Protein AF-A0A955PWG5-F1 (afdb_monomer_lite)

Structure (mmCIF, N/CA/C/O backbone):
data_AF-A0A955PWG5-F1
#
_entry.id   AF-A0A955PWG5-F1
#
loop_
_atom_site.group_PDB
_atom_site.id
_atom_site.type_symbol
_atom_site.label_atom_id
_atom_site.label_alt_id
_atom_site.label_comp_id
_atom_site.label_asym_id
_atom_site.label_entity_id
_atom_site.label_seq_id
_atom_site.pdbx_PDB_ins_code
_atom_site.Cartn_x
_atom_site.Cartn_y
_atom_site.Cartn_z
_atom_site.occupancy
_atom_site.B_iso_or_equiv
_atom_site.auth_seq_id
_atom_site.auth_comp_id
_atom_site.auth_asym_id
_atom_site.auth_atom_id
_atom_site.pdbx_PDB_model_num
ATOM 1 N N . MET A 1 1 ? 27.413 -11.629 -22.277 1.00 62.75 1 MET A N 1
ATOM 2 C CA . MET A 1 1 ? 26.465 -11.109 -21.265 1.00 62.75 1 MET A CA 1
ATOM 3 C C . MET A 1 1 ? 25.193 -10.767 -22.005 1.00 62.75 1 MET A C 1
ATOM 5 O O . MET A 1 1 ? 25.310 -10.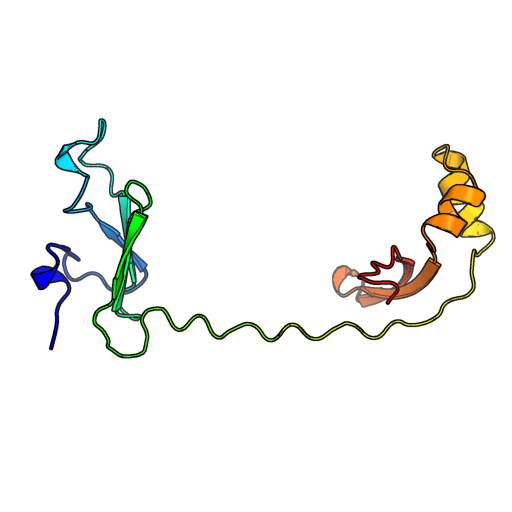023 -22.967 1.00 62.75 1 MET A O 1
ATOM 9 N N . ALA A 1 2 ? 24.042 -11.297 -21.589 1.00 74.31 2 ALA A N 1
ATOM 10 C CA . ALA A 1 2 ? 22.786 -11.013 -22.277 1.00 74.31 2 ALA A CA 1
ATOM 11 C C . ALA A 1 2 ? 22.476 -9.506 -22.267 1.00 74.31 2 ALA A C 1
ATOM 13 O O . ALA A 1 2 ? 22.661 -8.846 -21.235 1.00 74.31 2 ALA A O 1
ATOM 14 N N . THR A 1 3 ? 22.028 -8.965 -23.399 1.00 87.44 3 THR A N 1
ATOM 15 C CA . THR A 1 3 ? 21.659 -7.548 -23.572 1.00 87.44 3 THR A CA 1
ATOM 16 C C . THR A 1 3 ? 20.163 -7.399 -23.850 1.00 87.44 3 THR A C 1
ATOM 18 O O . THR A 1 3 ? 19.480 -8.365 -24.170 1.00 87.44 3 THR A O 1
ATOM 21 N N . PHE A 1 4 ? 19.618 -6.187 -23.708 1.00 90.69 4 PHE A N 1
ATOM 22 C CA . PHE A 1 4 ? 18.209 -5.921 -24.027 1.00 90.69 4 PHE A CA 1
ATOM 23 C C . PHE A 1 4 ? 17.891 -6.123 -25.518 1.00 90.69 4 PHE A C 1
ATOM 25 O O . PHE A 1 4 ? 16.799 -6.586 -25.854 1.00 90.69 4 PHE A O 1
ATOM 32 N N . ASP A 1 5 ? 18.861 -5.853 -26.394 1.00 91.75 5 ASP A N 1
ATOM 33 C CA . ASP A 1 5 ? 18.756 -6.056 -27.840 1.00 91.75 5 ASP A CA 1
ATOM 34 C C . ASP A 1 5 ? 18.502 -7.521 -28.221 1.00 91.75 5 ASP A C 1
ATOM 36 O O . ASP A 1 5 ? 17.709 -7.781 -29.123 1.00 91.75 5 ASP A O 1
ATOM 40 N N . GLU A 1 6 ? 19.063 -8.489 -27.484 1.00 90.88 6 GLU A N 1
ATOM 41 C CA . GLU A 1 6 ? 18.793 -9.926 -27.692 1.00 90.88 6 GLU A CA 1
ATOM 42 C C . GLU A 1 6 ? 17.308 -10.284 -27.502 1.00 90.88 6 GLU A C 1
ATOM 44 O O . GLU A 1 6 ? 16.816 -11.260 -28.067 1.00 90.88 6 GLU A O 1
ATOM 49 N N . TYR A 1 7 ? 16.572 -9.475 -26.735 1.00 92.06 7 TYR A N 1
ATOM 50 C CA . TYR A 1 7 ? 15.135 -9.631 -26.505 1.00 92.06 7 TYR A CA 1
ATOM 51 C C . TYR A 1 7 ? 14.287 -8.712 -27.400 1.00 92.06 7 TYR A C 1
ATOM 53 O O . TYR A 1 7 ? 13.069 -8.641 -27.221 1.00 92.06 7 TYR A O 1
ATOM 61 N N . GLY A 1 8 ? 14.904 -8.003 -28.353 1.00 94.00 8 GLY A N 1
ATOM 62 C CA . GLY A 1 8 ? 14.239 -7.040 -29.233 1.00 94.00 8 GLY A CA 1
ATOM 63 C C . GLY A 1 8 ? 13.787 -5.763 -28.518 1.00 94.00 8 GLY A C 1
ATOM 64 O O . GLY A 1 8 ? 12.825 -5.126 -28.946 1.00 94.00 8 GLY A O 1
ATOM 65 N N . ILE A 1 9 ? 14.424 -5.412 -27.396 1.00 95.25 9 ILE A N 1
ATOM 66 C CA . ILE A 1 9 ? 14.077 -4.239 -26.589 1.00 95.25 9 ILE A CA 1
ATOM 67 C C . ILE A 1 9 ? 15.045 -3.098 -26.914 1.00 95.25 9 ILE A C 1
ATOM 69 O O . ILE A 1 9 ? 16.169 -3.067 -26.418 1.00 95.25 9 ILE A O 1
ATOM 73 N N . ASP A 1 10 ? 14.572 -2.115 -27.681 1.00 93.75 10 ASP A N 1
ATOM 74 C CA . ASP A 1 10 ? 15.325 -0.886 -27.949 1.00 93.75 10 ASP A CA 1
ATOM 75 C C . ASP A 1 10 ? 15.178 0.112 -26.786 1.00 93.75 10 ASP A C 1
ATOM 77 O O . ASP A 1 10 ? 14.096 0.658 -26.523 1.00 93.75 10 ASP A O 1
ATOM 81 N N . THR A 1 11 ? 16.289 0.353 -26.087 1.00 91.31 11 THR A N 1
ATOM 82 C CA . THR A 1 11 ? 16.389 1.311 -24.972 1.00 91.31 11 THR A CA 1
ATOM 83 C C . THR A 1 11 ? 16.818 2.715 -25.412 1.00 91.31 11 THR A C 1
ATOM 85 O O . THR A 1 11 ? 16.755 3.653 -24.612 1.00 91.31 11 THR A O 1
ATOM 88 N N . LYS A 1 12 ? 17.249 2.894 -26.671 1.00 89.56 12 LYS A N 1
ATOM 89 C CA . LYS A 1 12 ? 17.776 4.152 -27.233 1.00 89.56 12 LYS A CA 1
ATOM 90 C C . LYS A 1 12 ? 18.881 4.796 -26.390 1.00 89.56 12 LYS A C 1
ATOM 92 O O . LYS A 1 12 ? 18.959 6.019 -26.295 1.00 89.56 12 LYS A O 1
ATOM 97 N N . GLY A 1 13 ? 19.685 3.978 -25.706 1.00 88.31 13 GLY A N 1
ATOM 98 C CA . GLY A 1 13 ? 20.761 4.436 -24.820 1.00 88.31 13 GLY A CA 1
ATOM 99 C C . GLY A 1 13 ? 20.294 5.152 -23.546 1.00 88.31 13 GLY A C 1
ATOM 100 O O . GLY A 1 13 ? 21.121 5.693 -22.811 1.00 88.31 13 GLY A O 1
ATOM 101 N N . LYS A 1 14 ? 18.986 5.173 -23.260 1.00 91.44 14 LYS A N 1
ATOM 102 C CA . LYS A 1 14 ? 18.441 5.781 -22.042 1.00 91.44 14 LYS A CA 1
ATOM 103 C C . LYS A 1 14 ? 18.732 4.899 -20.826 1.00 91.44 14 LYS A C 1
ATOM 105 O O . LYS A 1 14 ? 18.812 3.680 -20.943 1.00 91.44 14 LYS A O 1
ATOM 110 N N . ARG A 1 15 ? 18.867 5.525 -19.655 1.00 91.19 15 ARG A N 1
ATOM 111 C CA . ARG A 1 15 ? 19.114 4.856 -18.369 1.00 91.19 15 ARG A CA 1
ATOM 112 C C . ARG A 1 15 ? 17.946 5.058 -17.401 1.00 91.19 15 ARG A C 1
ATOM 114 O O . ARG A 1 15 ? 17.188 6.016 -17.540 1.00 91.19 15 ARG A O 1
ATOM 121 N N . GLY A 1 16 ? 17.838 4.169 -16.420 1.00 90.25 16 GLY A N 1
ATOM 122 C CA . GLY A 1 16 ? 16.805 4.162 -15.389 1.00 90.25 16 GLY A CA 1
ATOM 123 C C . GLY A 1 16 ? 15.522 3.461 -15.842 1.00 90.25 16 GLY A C 1
ATOM 124 O O . GLY A 1 16 ? 15.548 2.535 -16.655 1.00 90.25 16 GLY A O 1
ATOM 125 N N . ASN A 1 17 ? 14.389 3.917 -15.303 1.00 93.31 17 ASN A N 1
ATOM 126 C CA . ASN A 1 17 ? 13.063 3.433 -15.678 1.00 93.31 17 ASN A CA 1
ATOM 127 C C . ASN A 1 17 ? 12.588 4.118 -16.958 1.00 93.31 17 ASN A C 1
ATOM 129 O O . ASN A 1 17 ? 12.265 5.307 -16.957 1.00 93.31 17 ASN A O 1
ATOM 133 N N . ILE A 1 18 ? 12.508 3.355 -18.042 1.00 96.25 18 ILE A N 1
ATOM 134 C CA . ILE A 1 18 ? 12.098 3.847 -19.353 1.00 96.25 18 ILE A CA 1
ATOM 135 C C . ILE A 1 18 ? 10.889 3.075 -19.865 1.00 96.25 18 ILE A C 1
ATOM 137 O O . ILE A 1 18 ? 10.632 1.936 -19.475 1.00 96.25 18 ILE A O 1
ATOM 141 N N . ARG A 1 19 ? 10.143 3.698 -20.777 1.00 95.75 19 ARG A N 1
ATOM 142 C CA . ARG A 1 19 ? 9.095 3.026 -21.542 1.00 95.75 19 ARG A CA 1
ATOM 143 C C . ARG A 1 19 ? 9.483 2.959 -23.007 1.00 95.75 19 ARG A C 1
ATOM 145 O O . ARG A 1 19 ? 9.957 3.946 -23.569 1.00 95.75 19 ARG A O 1
ATOM 152 N N . THR A 1 20 ? 9.265 1.801 -23.612 1.00 96.06 20 THR A N 1
ATOM 153 C CA . THR A 1 20 ? 9.530 1.539 -25.026 1.00 96.06 20 THR A CA 1
ATOM 154 C C . THR A 1 20 ? 8.433 0.657 -25.626 1.00 96.06 20 THR A C 1
ATOM 156 O O . THR A 1 20 ? 7.441 0.309 -24.975 1.00 96.06 20 THR A O 1
ATOM 159 N N . ILE A 1 21 ? 8.575 0.343 -26.906 1.00 96.88 21 ILE A N 1
ATOM 160 C CA . ILE A 1 21 ? 7.647 -0.487 -27.661 1.00 96.88 21 ILE A CA 1
ATOM 161 C C . ILE A 1 21 ? 7.871 -1.963 -27.301 1.00 96.88 21 ILE A C 1
ATOM 163 O O . ILE A 1 21 ? 9.004 -2.428 -27.228 1.00 96.88 21 ILE A O 1
ATOM 167 N N . CYS A 1 22 ? 6.791 -2.716 -27.063 1.00 96.62 22 CYS A N 1
ATOM 168 C CA . CYS A 1 22 ? 6.904 -4.148 -26.788 1.00 96.62 22 CYS A CA 1
ATOM 169 C C . CYS A 1 22 ? 7.085 -4.947 -28.092 1.00 96.62 22 CYS A C 1
ATOM 171 O O . CYS A 1 22 ? 6.157 -4.948 -28.906 1.00 96.62 22 CYS A O 1
ATOM 173 N N . PRO A 1 23 ? 8.181 -5.709 -28.265 1.00 95.94 23 PRO A N 1
ATOM 174 C CA . PRO A 1 23 ? 8.403 -6.509 -29.472 1.00 95.94 23 PRO A CA 1
ATOM 175 C C . PRO A 1 23 ? 7.391 -7.656 -29.623 1.00 95.94 23 PRO A C 1
ATOM 177 O O . PRO A 1 23 ? 7.180 -8.151 -30.724 1.00 95.94 23 PRO A O 1
ATOM 180 N N . LYS A 1 24 ? 6.732 -8.069 -28.529 1.00 95.94 24 LYS A N 1
ATOM 181 C CA . LYS A 1 24 ? 5.792 -9.199 -28.518 1.00 95.94 24 LYS A CA 1
ATOM 182 C C . LYS A 1 24 ? 4.364 -8.859 -28.921 1.00 95.94 24 LYS A C 1
ATOM 184 O O . LYS A 1 24 ? 3.667 -9.754 -29.365 1.00 95.94 24 LYS A O 1
ATOM 189 N N . CYS A 1 25 ? 3.905 -7.626 -28.709 1.00 95.69 25 CYS A N 1
ATOM 190 C CA . CYS A 1 25 ? 2.481 -7.311 -28.884 1.00 95.69 25 CYS A CA 1
ATOM 191 C C . CYS A 1 25 ? 2.192 -5.913 -29.430 1.00 95.69 25 CYS A C 1
ATOM 193 O O . CYS A 1 25 ? 1.029 -5.559 -29.581 1.00 95.69 25 CYS A O 1
ATOM 195 N N . SER A 1 26 ? 3.203 -5.063 -29.639 1.00 94.69 26 SER A N 1
ATOM 196 C CA . SER A 1 26 ? 2.952 -3.709 -30.142 1.00 94.69 26 SER A CA 1
ATOM 197 C C . SER A 1 26 ? 2.317 -3.720 -31.529 1.00 94.69 26 SER A C 1
ATOM 199 O O . SER A 1 26 ? 1.397 -2.945 -31.760 1.00 94.69 26 SER A O 1
ATOM 201 N N . HIS A 1 27 ? 2.762 -4.614 -32.414 1.00 93.81 27 HIS A N 1
ATOM 202 C CA . HIS A 1 27 ? 2.284 -4.697 -33.793 1.00 93.81 27 HIS A CA 1
ATOM 203 C C . HIS A 1 27 ? 0.790 -5.040 -33.893 1.00 93.81 27 HIS A C 1
ATOM 205 O O . HIS A 1 27 ? 0.115 -4.513 -34.769 1.00 93.81 27 HIS A O 1
ATOM 211 N N . ASP A 1 28 ? 0.261 -5.822 -32.950 1.00 93.88 28 ASP A N 1
ATOM 212 C CA . ASP A 1 28 ? -1.156 -6.214 -32.919 1.00 93.88 28 ASP A CA 1
ATOM 213 C C . ASP A 1 28 ? -2.053 -5.215 -32.172 1.00 93.88 28 ASP A C 1
ATOM 215 O O . ASP A 1 28 ? -3.278 -5.356 -32.127 1.00 93.88 28 ASP A O 1
ATOM 219 N N . ARG A 1 29 ? -1.470 -4.201 -31.523 1.00 93.31 29 ARG A N 1
ATOM 220 C CA . ARG A 1 29 ? -2.244 -3.218 -30.762 1.00 93.31 29 ARG A CA 1
ATOM 221 C C . ARG A 1 29 ? -2.879 -2.193 -31.689 1.00 93.31 29 ARG A C 1
ATOM 223 O O . ARG A 1 29 ? -2.237 -1.664 -32.587 1.00 93.31 29 ARG A O 1
ATOM 230 N N . LYS A 1 30 ? -4.089 -1.759 -31.319 1.00 92.94 30 LYS A N 1
ATOM 231 C CA . LYS A 1 30 ? -4.776 -0.606 -31.928 1.00 92.94 30 LYS A CA 1
ATOM 232 C C . LYS A 1 30 ? -3.892 0.650 -31.995 1.00 92.94 30 LYS A C 1
ATOM 234 O O . LYS A 1 30 ? -3.903 1.355 -32.995 1.00 92.94 30 LYS A O 1
ATOM 239 N N . ASN A 1 31 ? -3.118 0.905 -30.936 1.00 91.38 31 ASN A N 1
ATOM 240 C CA . ASN A 1 31 ? -2.142 1.994 -30.864 1.00 91.38 31 ASN A CA 1
ATOM 241 C C . ASN A 1 31 ? -0.727 1.396 -30.767 1.00 91.38 31 ASN A C 1
ATOM 243 O O . ASN A 1 31 ? -0.218 1.220 -29.651 1.00 91.38 31 ASN A O 1
ATOM 247 N N . PRO A 1 32 ? -0.091 1.053 -31.904 1.00 90.94 32 PRO A N 1
ATOM 248 C CA . PRO A 1 32 ? 1.173 0.316 -31.907 1.00 90.94 32 PRO A CA 1
ATOM 249 C C . PRO A 1 32 ? 2.351 1.178 -31.439 1.00 90.94 32 PRO A C 1
ATOM 251 O O . PRO A 1 32 ? 3.250 0.694 -30.758 1.00 90.94 32 PRO A O 1
ATOM 254 N N . LYS A 1 33 ? 2.320 2.484 -31.729 1.00 92.88 33 LYS A N 1
ATOM 255 C CA . LYS A 1 33 ? 3.385 3.433 -31.359 1.00 92.88 33 LYS A CA 1
ATOM 256 C C . LYS A 1 33 ? 3.382 3.832 -29.879 1.00 92.88 33 LYS A C 1
ATOM 258 O O . LYS A 1 33 ? 4.343 4.446 -29.427 1.00 92.88 33 LYS A O 1
ATOM 263 N N . ASP A 1 34 ? 2.321 3.513 -29.138 1.00 94.50 34 ASP A N 1
ATOM 264 C CA . ASP A 1 34 ? 2.236 3.818 -27.710 1.00 94.50 34 ASP A CA 1
ATOM 265 C C . ASP A 1 34 ? 3.139 2.857 -26.904 1.00 94.50 34 ASP A C 1
ATOM 267 O O . ASP A 1 34 ? 2.946 1.633 -26.971 1.00 94.50 34 ASP A O 1
ATOM 271 N N . PRO A 1 35 ? 4.148 3.367 -26.169 1.00 95.50 35 PRO A N 1
ATOM 272 C CA . PRO A 1 35 ? 5.121 2.536 -25.474 1.00 95.50 35 PRO A CA 1
ATOM 273 C C . PRO A 1 35 ? 4.487 1.813 -24.277 1.00 95.50 35 PRO A C 1
ATOM 275 O O . PRO A 1 35 ? 4.214 2.391 -23.225 1.00 95.50 35 PRO A O 1
ATOM 278 N N . CYS A 1 36 ? 4.286 0.506 -24.440 1.00 95.56 36 CYS A N 1
ATOM 279 C CA . CYS A 1 36 ? 3.615 -0.366 -23.474 1.00 95.56 36 CYS A CA 1
ATOM 280 C C . CYS A 1 36 ? 4.562 -1.264 -22.664 1.00 95.56 36 CYS A C 1
ATOM 282 O O . CYS A 1 36 ? 4.109 -1.983 -21.767 1.00 95.56 36 CYS A O 1
ATOM 284 N N . LEU A 1 37 ? 5.860 -1.251 -22.979 1.00 97.31 37 LEU A N 1
ATOM 285 C CA . LEU A 1 37 ? 6.894 -2.002 -22.275 1.00 97.31 37 LEU A CA 1
ATOM 286 C C . LEU A 1 37 ? 7.641 -1.080 -21.313 1.00 97.31 37 LEU A C 1
ATOM 288 O O . LEU A 1 37 ? 8.295 -0.138 -21.754 1.00 97.31 37 LEU A O 1
ATOM 292 N N . SER A 1 38 ? 7.573 -1.369 -20.016 1.00 96.38 38 SER A N 1
ATOM 293 C CA . SER A 1 38 ? 8.421 -0.734 -19.005 1.00 96.38 38 SER A CA 1
ATOM 294 C C . SER A 1 38 ? 9.723 -1.522 -18.883 1.00 96.38 38 SER A C 1
ATOM 296 O O . SER A 1 38 ? 9.687 -2.746 -18.761 1.00 96.38 38 SER A O 1
ATOM 298 N N . VAL A 1 39 ? 10.859 -0.831 -18.911 1.00 94.81 39 VAL A N 1
ATOM 299 C CA . VAL A 1 39 ? 12.203 -1.409 -18.803 1.00 94.81 39 VAL A CA 1
ATOM 300 C C . VAL A 1 39 ? 12.969 -0.648 -17.728 1.00 94.81 39 VAL A C 1
ATOM 302 O O . VAL A 1 39 ? 13.048 0.576 -17.777 1.00 94.81 39 VAL A O 1
ATOM 305 N N . ASP A 1 40 ? 13.534 -1.371 -16.768 1.00 92.88 40 ASP A N 1
ATOM 306 C CA . ASP A 1 40 ? 14.459 -0.835 -15.771 1.00 92.88 40 ASP A CA 1
ATOM 307 C C . ASP A 1 40 ? 15.872 -1.266 -16.183 1.00 92.88 40 ASP A C 1
ATOM 309 O O . ASP A 1 40 ? 16.243 -2.442 -16.078 1.00 92.88 40 ASP A O 1
ATOM 313 N N . THR A 1 41 ? 16.655 -0.330 -16.726 1.00 89.56 41 THR A N 1
ATOM 314 C CA . THR A 1 41 ? 17.999 -0.643 -17.239 1.00 89.56 41 THR A CA 1
ATOM 315 C C . THR A 1 41 ? 18.999 -0.947 -16.128 1.00 89.56 41 THR A C 1
ATOM 317 O O . THR A 1 41 ? 19.987 -1.640 -16.372 1.00 89.56 41 THR A O 1
ATOM 320 N N . GLU A 1 42 ? 18.755 -0.430 -14.921 1.00 87.69 42 GLU A N 1
ATOM 321 C CA . GLU A 1 42 ? 19.612 -0.625 -13.748 1.00 87.69 42 GLU A CA 1
ATOM 322 C C . GLU A 1 42 ? 19.370 -2.010 -13.150 1.00 87.69 42 GLU A C 1
ATOM 324 O O . GLU A 1 42 ? 20.310 -2.783 -12.969 1.00 87.69 42 GLU A O 1
ATOM 329 N N . LYS A 1 43 ? 18.098 -2.378 -12.952 1.00 86.75 43 LYS A N 1
ATOM 330 C CA . LYS A 1 43 ? 17.704 -3.721 -12.484 1.00 86.75 43 LYS A CA 1
ATOM 331 C C . LYS A 1 43 ? 17.746 -4.784 -13.573 1.00 86.75 43 LYS A C 1
ATOM 333 O O . LYS A 1 43 ? 17.555 -5.966 -13.291 1.00 86.75 43 LYS A O 1
ATOM 338 N N . ALA A 1 44 ? 18.014 -4.373 -14.810 1.00 89.62 44 ALA A N 1
ATOM 339 C CA . ALA A 1 44 ? 18.117 -5.245 -15.965 1.00 89.62 44 ALA A CA 1
ATOM 340 C C . ALA A 1 44 ? 16.843 -6.082 -16.202 1.00 89.62 44 ALA A C 1
ATOM 342 O O . ALA A 1 44 ? 16.941 -7.274 -16.492 1.00 89.62 44 ALA A O 1
ATOM 343 N N . CYS A 1 45 ? 15.655 -5.487 -16.040 1.00 90.56 45 CYS A N 1
ATOM 344 C CA . CYS A 1 45 ? 14.369 -6.189 -16.125 1.00 90.56 45 CYS A CA 1
ATOM 345 C C . CYS A 1 45 ? 13.307 -5.408 -16.909 1.00 90.56 45 CYS A C 1
ATOM 347 O O . CYS A 1 45 ? 13.443 -4.209 -17.147 1.00 90.56 45 CYS A O 1
ATOM 349 N N . TRP A 1 46 ? 12.252 -6.102 -17.340 1.00 93.75 46 TRP A N 1
ATOM 350 C CA . TRP A 1 46 ? 11.154 -5.506 -18.100 1.00 93.75 46 TRP A CA 1
ATOM 351 C C . TRP A 1 46 ? 9.797 -6.134 -17.775 1.00 93.75 46 TRP A C 1
ATOM 353 O O . TRP A 1 46 ? 9.703 -7.288 -17.351 1.00 93.75 46 TRP A O 1
ATOM 363 N N . LEU A 1 47 ? 8.737 -5.362 -18.019 1.00 95.00 47 LEU A N 1
ATOM 364 C CA . LEU A 1 47 ? 7.340 -5.778 -17.912 1.00 95.00 47 LEU A CA 1
ATOM 365 C C . LEU A 1 47 ? 6.491 -5.039 -18.950 1.00 95.00 47 LEU A C 1
ATOM 367 O O . LEU A 1 47 ? 6.422 -3.809 -18.962 1.00 95.00 47 LEU A O 1
ATOM 371 N N . CYS A 1 48 ? 5.807 -5.790 -19.808 1.00 95.81 48 CYS A N 1
ATOM 372 C CA . CYS A 1 48 ? 4.797 -5.245 -20.702 1.00 95.81 48 CYS A CA 1
ATOM 373 C C . CYS A 1 48 ? 3.454 -5.138 -19.981 1.00 95.81 48 CYS A C 1
ATOM 375 O O . CYS A 1 48 ? 2.914 -6.138 -19.521 1.00 95.81 48 CYS A O 1
ATOM 377 N N . HIS A 1 49 ? 2.858 -3.949 -19.965 1.00 94.75 49 HIS A N 1
ATOM 378 C CA . HIS A 1 49 ? 1.541 -3.721 -19.358 1.00 94.75 49 HIS A CA 1
ATOM 379 C C . HIS A 1 49 ? 0.366 -4.110 -20.268 1.00 94.75 49 HIS A C 1
ATOM 381 O O . HIS A 1 49 ? -0.785 -3.865 -19.925 1.00 94.75 49 HIS A O 1
ATOM 387 N N . ASN A 1 50 ? 0.651 -4.686 -21.439 1.00 94.50 50 ASN A N 1
ATOM 388 C CA . ASN A 1 50 ? -0.356 -5.117 -22.403 1.00 94.50 50 ASN A CA 1
ATOM 389 C C . ASN A 1 50 ? -0.458 -6.642 -22.469 1.00 94.50 50 ASN A C 1
ATOM 391 O O . ASN A 1 50 ? -1.485 -7.212 -22.129 1.00 94.50 50 ASN A O 1
ATOM 395 N N . CYS A 1 51 ? 0.621 -7.311 -22.886 1.00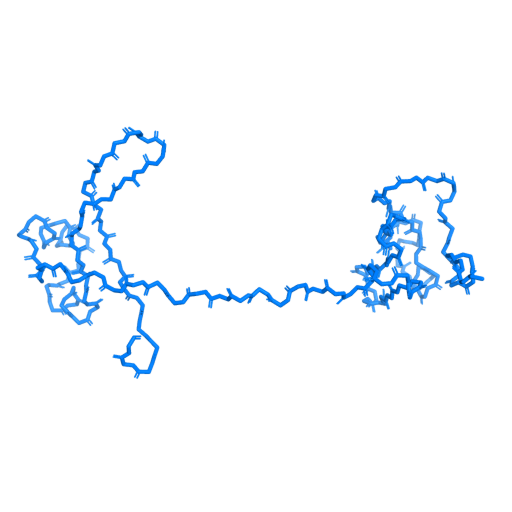 94.56 51 CYS A N 1
ATOM 396 C CA . CYS A 1 51 ? 0.651 -8.771 -22.998 1.00 94.56 51 CYS A CA 1
ATOM 397 C C . CYS A 1 51 ? 1.241 -9.471 -21.767 1.00 94.56 51 CYS A C 1
ATOM 399 O O . CYS A 1 51 ? 1.379 -10.688 -21.780 1.00 94.56 51 CYS A O 1
ATOM 401 N N . HIS A 1 52 ? 1.625 -8.725 -20.725 1.00 94.38 52 HIS A N 1
ATOM 402 C CA . HIS A 1 52 ? 2.259 -9.250 -19.508 1.00 94.38 52 HIS A CA 1
ATOM 403 C C . HIS A 1 52 ? 3.600 -9.965 -19.723 1.00 94.38 52 HIS A C 1
ATOM 405 O O . HIS A 1 52 ? 4.147 -10.534 -18.781 1.00 94.38 52 HIS A O 1
ATOM 411 N N . TRP A 1 53 ? 4.182 -9.897 -20.925 1.00 94.88 53 TRP A N 1
ATOM 412 C CA . TRP A 1 53 ? 5.529 -10.400 -21.163 1.00 94.88 53 TRP A CA 1
ATOM 413 C C . TRP A 1 53 ? 6.536 -9.676 -20.262 1.00 94.88 53 TRP A C 1
ATOM 415 O O . TRP A 1 53 ? 6.625 -8.445 -20.269 1.00 94.88 53 TRP A O 1
ATOM 425 N N . SER A 1 54 ? 7.285 -10.447 -19.482 1.00 92.56 54 SER A N 1
ATOM 426 C CA . SER A 1 54 ? 8.234 -9.948 -18.490 1.00 92.56 54 SER A CA 1
ATOM 427 C C . SER A 1 54 ? 9.479 -10.817 -18.441 1.00 92.56 54 SER A C 1
ATOM 429 O O . SER A 1 54 ? 9.417 -12.004 -18.763 1.00 92.56 54 SER A O 1
ATOM 431 N N . GLY A 1 55 ? 10.586 -10.248 -17.983 1.00 90.12 55 GLY A N 1
ATOM 432 C CA . GLY A 1 55 ? 11.840 -10.974 -17.830 1.00 90.12 55 GLY A CA 1
ATOM 433 C C . GLY A 1 55 ? 12.947 -10.095 -17.265 1.00 90.12 55 GLY A C 1
ATOM 434 O O . GLY A 1 55 ? 12.714 -8.960 -16.841 1.00 90.12 55 GLY A O 1
ATOM 435 N N . GLY A 1 56 ? 14.160 -10.636 -17.244 1.00 89.50 56 GLY A N 1
ATOM 436 C CA . GLY A 1 56 ? 15.361 -9.899 -16.877 1.00 89.50 56 GLY A CA 1
ATOM 437 C C . GLY A 1 56 ? 16.624 -10.583 -17.387 1.00 89.50 56 GLY A C 1
ATOM 438 O O . GLY A 1 56 ? 16.612 -11.772 -17.687 1.00 89.50 56 GLY A O 1
ATOM 439 N N . LEU A 1 57 ? 17.728 -9.840 -17.460 1.00 86.69 57 LEU A N 1
ATOM 440 C CA . LEU A 1 57 ? 19.009 -10.298 -18.022 1.00 86.69 57 LEU A CA 1
ATOM 441 C C . LEU A 1 57 ? 19.824 -11.196 -17.066 1.00 86.69 57 LEU A C 1
ATOM 443 O O . LEU A 1 57 ? 21.037 -11.314 -17.214 1.00 86.69 57 LEU A O 1
ATOM 447 N N . GLY A 1 58 ? 19.199 -11.780 -16.038 1.00 69.50 58 GLY A N 1
ATOM 448 C CA . GLY A 1 58 ? 19.855 -12.725 -15.124 1.00 69.50 58 GLY A CA 1
ATOM 449 C C . GLY A 1 58 ? 20.978 -12.147 -14.248 1.00 69.50 58 GLY A C 1
ATOM 450 O O . GLY A 1 58 ? 21.665 -12.905 -13.573 1.00 69.50 58 GLY A O 1
ATOM 451 N N . ARG A 1 59 ? 21.169 -10.819 -14.199 1.00 65.00 59 ARG A N 1
ATOM 452 C CA . ARG A 1 59 ? 22.202 -10.149 -13.375 1.00 65.00 59 ARG A CA 1
ATOM 453 C C . ARG A 1 59 ? 21.858 -10.070 -11.876 1.00 65.00 59 ARG A C 1
ATOM 455 O O . ARG A 1 59 ? 22.152 -9.066 -11.239 1.00 65.00 59 ARG A O 1
ATOM 462 N N . GLY A 1 60 ? 21.155 -11.060 -11.322 1.00 53.03 60 GLY A N 1
ATOM 463 C CA . GLY A 1 60 ? 20.764 -11.120 -9.900 1.00 53.03 60 GLY A CA 1
ATOM 464 C C . GLY A 1 60 ? 19.773 -10.047 -9.409 1.00 53.03 60 GLY A C 1
ATOM 465 O O . GLY A 1 60 ? 19.215 -10.184 -8.329 1.00 53.03 60 GLY A O 1
ATOM 466 N N . LEU A 1 61 ? 19.504 -9.004 -10.201 1.00 53.78 61 LEU A N 1
ATOM 467 C CA . LEU A 1 61 ? 18.590 -7.898 -9.873 1.00 53.78 61 LEU A CA 1
ATOM 468 C C . LEU A 1 61 ? 17.172 -8.084 -10.448 1.00 53.78 61 LEU A C 1
ATOM 470 O O . LEU A 1 61 ? 16.243 -7.354 -10.100 1.00 53.78 61 LEU A O 1
ATOM 474 N N . GLY A 1 62 ? 16.995 -9.069 -11.334 1.00 53.81 62 GLY A N 1
ATOM 475 C CA . GLY A 1 62 ? 15.716 -9.407 -11.944 1.00 53.81 62 GLY A CA 1
ATOM 476 C C . GLY A 1 62 ? 14.922 -10.376 -11.072 1.00 53.81 62 GLY A C 1
ATOM 477 O O . GLY A 1 62 ? 15.340 -11.507 -10.865 1.00 53.81 62 GLY A O 1
ATOM 478 N N . LEU A 1 63 ? 13.751 -9.937 -10.607 1.00 55.75 63 LEU A N 1
ATOM 479 C CA . LEU A 1 63 ? 12.702 -10.748 -9.964 1.00 55.75 63 LEU A CA 1
ATOM 480 C C . LEU A 1 63 ? 12.984 -11.325 -8.567 1.00 55.75 63 LEU A C 1
ATOM 482 O O . LEU A 1 63 ? 12.105 -12.001 -8.030 1.00 55.75 63 LEU A O 1
ATOM 486 N N . HIS A 1 64 ? 14.090 -10.980 -7.903 1.00 53.41 64 HIS A N 1
ATOM 487 C CA . HIS A 1 64 ? 14.150 -11.110 -6.445 1.00 53.41 64 HIS A CA 1
ATOM 488 C C . HIS A 1 64 ? 13.250 -10.036 -5.823 1.00 53.41 64 HIS A C 1
ATOM 490 O O . HIS A 1 64 ? 13.690 -8.978 -5.385 1.00 53.41 64 HIS A O 1
ATOM 496 N N . ARG A 1 65 ? 11.936 -10.287 -5.810 1.00 58.66 65 ARG A N 1
ATOM 497 C CA . ARG A 1 65 ? 11.095 -9.672 -4.787 1.00 58.66 65 ARG A CA 1
ATOM 498 C C . ARG A 1 65 ? 11.620 -10.246 -3.487 1.00 58.66 65 ARG A C 1
ATOM 500 O O . ARG A 1 65 ? 11.339 -11.410 -3.205 1.00 58.66 65 ARG A O 1
ATOM 507 N N . ASP A 1 66 ? 12.381 -9.461 -2.729 1.00 62.00 66 ASP A N 1
ATOM 508 C CA . ASP A 1 66 ? 12.616 -9.773 -1.326 1.00 62.00 66 ASP A CA 1
ATOM 509 C C . ASP A 1 66 ? 11.261 -10.146 -0.747 1.00 62.00 66 ASP A C 1
ATOM 511 O O . ASP A 1 66 ? 10.308 -9.353 -0.773 1.00 62.00 66 ASP A O 1
ATOM 515 N N . ARG A 1 67 ? 11.123 -11.415 -0.355 1.00 67.00 67 ARG A N 1
ATOM 516 C CA . ARG A 1 67 ? 9.878 -11.913 0.203 1.00 67.00 67 ARG A CA 1
ATOM 517 C C . ARG A 1 67 ? 9.659 -11.088 1.455 1.00 67.00 67 ARG A C 1
ATOM 519 O O . ARG A 1 67 ? 10.342 -11.301 2.452 1.00 67.00 67 ARG A O 1
ATOM 526 N N . ARG A 1 68 ? 8.739 -10.121 1.392 1.00 73.25 68 ARG A N 1
ATOM 527 C CA . ARG A 1 68 ? 8.414 -9.288 2.547 1.00 73.25 68 ARG A CA 1
ATOM 528 C C . ARG A 1 68 ? 8.005 -10.228 3.669 1.00 73.25 68 ARG A C 1
ATOM 530 O O . ARG A 1 68 ? 6.973 -10.893 3.591 1.00 73.25 68 ARG A O 1
ATOM 537 N N . VAL A 1 69 ? 8.852 -10.320 4.687 1.00 82.19 69 VAL A N 1
ATOM 538 C CA . VAL A 1 69 ? 8.541 -11.068 5.898 1.00 82.19 69 VAL A CA 1
ATOM 539 C C . VAL A 1 69 ? 7.635 -10.167 6.720 1.00 82.19 69 VAL A C 1
ATOM 541 O O . VAL A 1 69 ? 8.090 -9.269 7.426 1.00 82.19 69 VAL A O 1
ATOM 544 N N . TYR A 1 70 ? 6.329 -10.356 6.562 1.00 82.50 70 TYR A N 1
ATOM 545 C CA . TYR A 1 70 ? 5.343 -9.658 7.373 1.00 82.50 70 TYR A CA 1
ATOM 546 C C . TYR A 1 70 ? 5.470 -10.133 8.822 1.00 82.50 70 TYR A C 1
ATOM 548 O O . TYR A 1 70 ? 5.389 -11.330 9.097 1.00 82.50 70 TYR A O 1
ATOM 556 N N . LYS A 1 71 ? 5.671 -9.195 9.748 1.00 81.81 71 LYS A N 1
ATOM 557 C CA . LYS A 1 71 ? 5.631 -9.475 11.186 1.00 81.81 71 LYS A CA 1
ATOM 558 C C . LYS A 1 71 ? 4.201 -9.285 11.680 1.00 81.81 71 LYS A C 1
ATOM 560 O O . LYS A 1 71 ? 3.592 -8.252 11.398 1.00 81.81 71 LYS A O 1
ATOM 565 N N . LYS A 1 72 ? 3.669 -10.275 12.407 1.00 81.94 72 LYS A N 1
ATOM 566 C CA . LYS A 1 72 ? 2.366 -10.149 13.072 1.00 81.94 72 LYS A CA 1
ATOM 567 C C . LYS A 1 72 ? 2.463 -9.007 14.098 1.00 81.94 72 LYS A C 1
ATOM 569 O O . LYS A 1 72 ? 3.423 -8.989 14.871 1.00 81.94 72 LYS A O 1
ATOM 574 N N . PRO A 1 73 ? 1.532 -8.038 14.097 1.00 79.06 73 PRO A N 1
ATOM 575 C CA . PRO A 1 73 ? 1.510 -7.000 15.118 1.00 79.06 73 PRO A CA 1
ATOM 576 C C . PRO A 1 73 ? 1.195 -7.613 16.487 1.00 79.06 73 PRO A C 1
ATOM 578 O O . PRO A 1 73 ? 0.411 -8.556 16.589 1.00 79.06 73 PRO A O 1
ATOM 581 N N . VAL A 1 74 ? 1.795 -7.063 17.542 1.00 80.19 74 VAL A N 1
ATOM 582 C CA . VAL A 1 74 ? 1.488 -7.462 18.920 1.00 80.19 74 VAL A CA 1
ATOM 583 C C . VAL A 1 74 ? 0.105 -6.928 19.280 1.00 80.19 74 VAL A C 1
ATOM 585 O O . VAL A 1 74 ? -0.167 -5.736 19.125 1.00 80.19 74 VAL A O 1
ATOM 588 N N . PHE A 1 75 ? -0.782 -7.809 19.739 1.00 74.56 75 PHE A N 1
ATOM 589 C CA . PHE A 1 75 ? -2.097 -7.400 20.209 1.00 74.56 75 PHE A CA 1
ATOM 590 C C . PHE A 1 75 ? -1.984 -6.778 21.599 1.00 74.56 75 PHE A C 1
ATOM 592 O O . PHE A 1 75 ? -1.661 -7.462 22.568 1.00 74.56 75 PHE A O 1
ATOM 599 N N . THR A 1 76 ? -2.293 -5.489 21.705 1.00 70.81 76 THR A N 1
ATOM 600 C CA . THR A 1 76 ? -2.376 -4.810 22.998 1.00 70.81 76 THR A CA 1
ATOM 601 C C . THR A 1 76 ? -3.810 -4.898 23.523 1.00 70.81 76 TH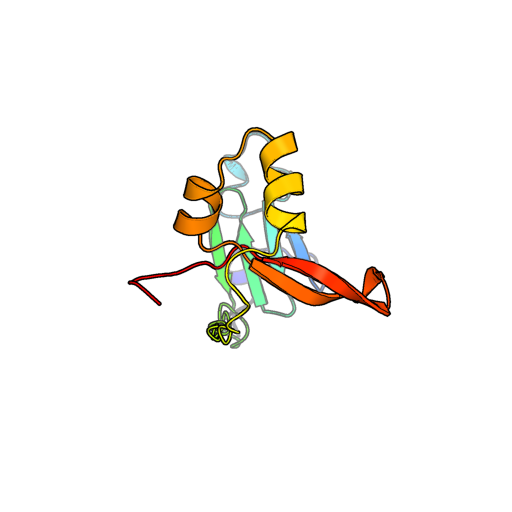R A C 1
ATOM 603 O O . THR A 1 76 ? -4.726 -4.339 22.904 1.00 70.81 76 THR A O 1
ATOM 606 N N . PRO A 1 77 ? -4.060 -5.585 24.651 1.00 69.50 77 PRO A N 1
ATOM 607 C CA . PRO A 1 77 ? -5.367 -5.550 25.277 1.00 69.50 77 PRO A CA 1
ATOM 608 C C . PRO A 1 77 ? -5.664 -4.122 25.750 1.00 69.50 77 PRO A C 1
ATOM 610 O O . PRO A 1 77 ? -4.859 -3.480 26.412 1.00 69.50 77 PRO A O 1
ATOM 613 N N . SER A 1 78 ? -6.845 -3.629 25.400 1.00 66.25 78 SER A N 1
ATOM 614 C CA . SER A 1 78 ? -7.439 -2.422 25.967 1.00 66.25 78 SER A CA 1
ATOM 615 C C . SER A 1 78 ? -8.795 -2.790 26.581 1.00 66.25 78 SER A C 1
ATOM 617 O O . SER A 1 78 ? -9.395 -3.785 26.133 1.00 66.25 78 SER A O 1
ATOM 619 N N . PRO A 1 79 ? -9.248 -2.059 27.619 1.00 65.00 79 PRO A N 1
ATOM 620 C CA . PRO A 1 79 ? -10.555 -2.266 28.223 1.00 65.00 79 PRO A CA 1
ATOM 621 C C . PRO A 1 79 ? -11.655 -2.305 27.159 1.00 65.00 79 PRO A C 1
ATOM 623 O O . PRO A 1 79 ? -11.728 -1.475 26.250 1.00 65.00 79 PRO A O 1
ATOM 626 N N . LEU A 1 80 ? -12.499 -3.328 27.273 1.00 58.81 80 LEU A N 1
ATOM 627 C CA . LEU A 1 80 ? -13.661 -3.521 26.422 1.00 58.81 80 LEU A CA 1
ATOM 628 C C . LEU A 1 80 ? -14.649 -2.388 26.710 1.00 58.81 80 LEU A C 1
ATOM 630 O O . LEU A 1 80 ? -15.301 -2.380 27.744 1.00 58.81 80 LEU A O 1
ATOM 634 N N . VAL A 1 81 ? -14.749 -1.457 25.761 1.00 61.62 81 VAL A N 1
ATOM 635 C CA . VAL A 1 81 ? -15.782 -0.417 25.682 1.00 61.62 81 VAL A CA 1
ATOM 636 C C . VAL A 1 81 ? -15.678 0.669 26.761 1.00 61.62 81 VAL A C 1
ATOM 638 O O . VAL A 1 81 ? -16.217 0.579 27.858 1.00 61.62 81 VAL A O 1
ATOM 641 N N . HIS A 1 82 ? -15.042 1.780 26.391 1.00 70.81 82 HIS A N 1
ATOM 642 C CA . HIS A 1 82 ? -15.167 3.036 27.127 1.00 70.81 82 HIS A CA 1
ATOM 643 C C . HIS A 1 82 ? -16.565 3.651 26.876 1.00 70.81 82 HIS A C 1
ATOM 645 O O . HIS A 1 82 ? -17.007 3.635 25.725 1.00 70.81 82 HIS A O 1
ATOM 651 N N . PRO A 1 83 ? -17.261 4.252 27.861 1.00 78.38 83 PRO A N 1
ATOM 652 C CA . PRO A 1 83 ? -18.606 4.824 27.666 1.00 78.38 83 PRO A CA 1
ATOM 653 C C . PRO A 1 83 ? -18.703 5.826 26.501 1.00 78.38 83 PRO A C 1
ATOM 655 O O . PRO A 1 83 ? -19.654 5.809 25.721 1.00 78.38 83 PRO A O 1
ATOM 658 N N . GLN A 1 84 ? -17.660 6.641 26.316 1.00 81.12 84 GLN A N 1
ATOM 659 C CA . GLN A 1 84 ? -17.537 7.584 25.195 1.00 81.12 84 GLN A CA 1
ATOM 660 C C . GLN A 1 84 ? -17.550 6.894 23.818 1.00 81.12 84 GLN A C 1
ATOM 662 O O . GLN A 1 84 ? -18.050 7.458 22.846 1.00 81.12 84 GLN A O 1
ATOM 667 N N . LEU A 1 85 ? -17.011 5.672 23.733 1.00 85.00 85 LEU A N 1
ATOM 668 C CA . LEU A 1 85 ? -16.999 4.870 22.511 1.00 85.00 85 LEU A CA 1
ATOM 669 C C . LEU A 1 85 ? -18.423 4.434 22.152 1.00 85.00 85 LEU A C 1
ATOM 671 O O . LEU A 1 85 ? -18.847 4.605 21.011 1.00 85.00 85 LEU A O 1
ATOM 675 N N . GLY A 1 86 ? -19.170 3.933 23.141 1.00 86.50 86 GLY A N 1
ATOM 676 C CA . GLY A 1 86 ? -20.569 3.538 22.972 1.00 86.50 86 GLY A CA 1
ATOM 677 C C . GLY A 1 86 ? -21.428 4.691 22.456 1.00 86.50 86 GLY A C 1
ATOM 678 O O . GLY A 1 86 ? -22.147 4.528 21.475 1.00 86.50 86 GLY A O 1
ATOM 679 N N . GLU A 1 87 ? -21.280 5.885 23.034 1.00 89.31 87 GLU A N 1
ATOM 680 C CA . GLU A 1 87 ? -22.023 7.070 22.590 1.00 89.31 87 GLU A CA 1
ATOM 681 C C . GLU A 1 87 ? -21.674 7.494 21.154 1.00 89.31 87 GLU A C 1
ATOM 683 O O . GLU A 1 87 ? -22.555 7.839 20.362 1.00 89.31 87 GLU A O 1
ATOM 688 N N . TRP A 1 88 ? -20.391 7.438 20.786 1.00 90.25 88 TRP A N 1
ATOM 689 C CA . TRP A 1 88 ? -19.931 7.777 19.438 1.00 90.25 88 TRP A CA 1
ATOM 690 C C . TRP A 1 88 ? -20.524 6.848 18.369 1.00 90.25 88 TRP A C 1
ATOM 692 O O . TRP A 1 88 ? -20.902 7.310 17.286 1.00 90.25 88 TRP A O 1
ATOM 702 N N . PHE A 1 89 ? -20.628 5.553 18.675 1.00 92.75 89 PHE A N 1
ATOM 703 C CA . PHE A 1 89 ? -21.216 4.547 17.789 1.00 92.75 89 PHE A CA 1
ATOM 704 C C . PHE A 1 89 ? -22.746 4.587 17.776 1.00 92.75 89 PHE A C 1
ATOM 706 O O . PHE A 1 89 ? -23.343 4.462 16.706 1.00 92.75 89 PHE A O 1
ATOM 713 N N . ARG A 1 90 ? -23.385 4.872 18.916 1.00 92.56 90 ARG A N 1
ATOM 714 C CA . ARG A 1 90 ? -24.843 5.030 19.015 1.00 92.56 90 ARG A CA 1
ATOM 715 C C . ARG A 1 90 ? -25.360 6.131 18.091 1.00 92.56 90 ARG A C 1
ATOM 717 O O . ARG A 1 90 ? -26.326 5.917 17.366 1.00 92.56 90 ARG A O 1
ATOM 724 N N . LYS A 1 91 ? -24.655 7.268 18.018 1.00 95.38 91 LYS A N 1
ATOM 725 C CA . LYS A 1 91 ? -24.955 8.369 17.074 1.00 95.38 91 LYS A CA 1
ATOM 726 C C . LYS A 1 91 ? -24.870 7.967 15.595 1.00 95.38 91 LYS A C 1
ATOM 728 O O . LYS A 1 91 ? -25.351 8.701 14.741 1.00 95.38 91 LYS A O 1
ATOM 733 N N . ARG A 1 92 ? -24.250 6.825 15.290 1.00 95.25 92 ARG A N 1
ATOM 734 C CA . ARG A 1 92 ? -24.106 6.252 13.942 1.00 95.25 92 ARG A CA 1
ATOM 735 C C . ARG A 1 92 ? -24.986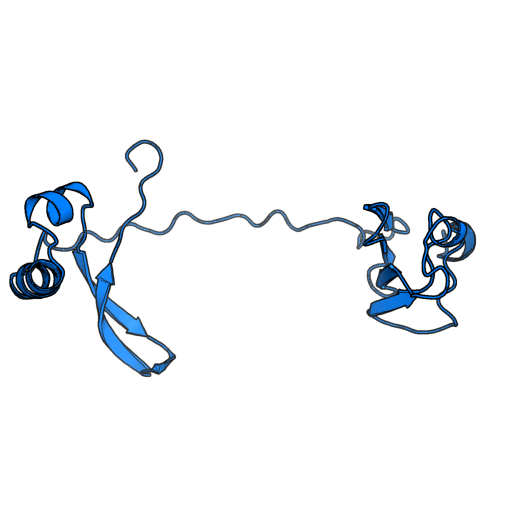 5.017 13.731 1.00 95.25 92 ARG A C 1
ATOM 737 O O . ARG A 1 92 ? -24.800 4.310 12.749 1.00 95.25 92 ARG A O 1
ATOM 744 N N . GLY A 1 93 ? -25.915 4.745 14.651 1.00 95.06 93 GLY A N 1
ATOM 745 C CA . GLY A 1 93 ? -26.825 3.602 14.571 1.00 95.06 93 GLY A CA 1
ATOM 746 C C . GLY A 1 93 ? -26.164 2.250 14.853 1.00 95.06 93 GLY A C 1
ATOM 747 O O . GLY A 1 93 ? -26.714 1.220 14.478 1.00 95.06 93 GLY A O 1
ATOM 748 N N . ILE A 1 94 ? -24.989 2.232 15.491 1.00 93.88 94 ILE A N 1
ATOM 749 C CA . ILE A 1 94 ? -24.260 0.999 15.808 1.00 93.88 94 ILE A CA 1
ATOM 750 C C . ILE A 1 94 ? -24.500 0.636 17.273 1.00 93.88 94 ILE A C 1
ATOM 752 O O . ILE A 1 94 ? -24.215 1.424 18.177 1.00 93.88 94 ILE A O 1
ATOM 756 N N . MET A 1 95 ? -25.024 -0.570 17.490 1.00 90.75 95 MET A N 1
ATOM 757 C CA . MET A 1 95 ? -25.430 -1.052 18.808 1.00 90.75 95 MET A CA 1
ATOM 758 C C . MET A 1 95 ? -24.233 -1.564 19.629 1.00 90.75 95 MET A C 1
ATOM 760 O O . MET A 1 95 ? -23.265 -2.070 19.046 1.00 90.75 95 MET A O 1
ATOM 764 N N . PRO A 1 96 ? -24.270 -1.474 20.974 1.00 86.94 96 PRO A N 1
ATOM 765 C CA . PRO A 1 96 ? -23.199 -1.961 21.848 1.00 86.94 96 PRO A CA 1
ATOM 766 C C . PRO A 1 96 ? -22.810 -3.426 21.609 1.00 86.94 96 PRO A C 1
ATOM 768 O O . PRO A 1 96 ? -21.634 -3.783 21.697 1.00 86.94 96 PRO A O 1
ATOM 771 N N . GLU A 1 97 ? -23.777 -4.268 21.251 1.00 89.81 97 GLU A N 1
ATOM 772 C CA . GLU A 1 97 ? -23.590 -5.682 20.927 1.00 89.81 97 GLU A CA 1
ATOM 773 C C . GLU A 1 97 ? -22.679 -5.849 19.707 1.00 89.81 97 GLU A C 1
ATOM 775 O O . GLU A 1 97 ? -21.763 -6.671 19.730 1.00 89.81 97 GLU A O 1
ATOM 780 N N . THR A 1 98 ? -22.864 -5.022 18.672 1.00 91.12 98 THR A N 1
ATOM 781 C CA . THR A 1 98 ? -22.016 -5.008 17.471 1.00 91.12 98 THR A CA 1
ATOM 782 C C . THR A 1 98 ? -20.587 -4.590 17.808 1.00 91.12 98 THR A C 1
ATOM 784 O O . THR A 1 98 ? -19.635 -5.213 17.343 1.00 91.12 98 THR A O 1
ATOM 787 N N . ILE A 1 99 ? -20.419 -3.569 18.656 1.00 88.75 99 ILE A N 1
ATOM 788 C CA . ILE A 1 99 ? -19.101 -3.085 19.108 1.00 88.75 99 ILE A CA 1
ATOM 789 C C . ILE A 1 99 ? -18.363 -4.196 19.865 1.00 88.75 99 ILE A C 1
ATOM 791 O O . ILE A 1 99 ? -17.174 -4.428 19.633 1.00 88.75 99 ILE A O 1
ATOM 795 N N . LYS A 1 100 ? -19.080 -4.903 20.749 1.00 86.94 100 LYS A N 1
ATOM 796 C CA . LYS A 1 100 ? -18.552 -6.025 21.531 1.00 86.94 100 LYS A CA 1
ATOM 797 C C . LYS A 1 100 ? -18.177 -7.207 20.636 1.00 86.94 100 LYS A C 1
ATOM 799 O O . LYS A 1 100 ? -17.084 -7.743 20.796 1.00 86.94 100 LYS A O 1
ATOM 804 N N . ALA A 1 101 ? -19.039 -7.574 19.686 1.00 88.31 101 ALA A N 1
ATOM 805 C CA . ALA A 1 101 ? -18.794 -8.661 18.737 1.00 88.31 101 ALA A CA 1
ATOM 806 C C . ALA A 1 101 ? -17.579 -8.384 17.836 1.00 88.31 101 ALA A C 1
ATOM 808 O O . ALA A 1 101 ? -16.763 -9.271 17.615 1.00 88.31 101 ALA A O 1
ATOM 809 N N . ALA A 1 102 ? -17.413 -7.140 17.380 1.00 88.62 102 ALA A N 1
ATOM 810 C CA . ALA A 1 102 ? -16.254 -6.709 16.597 1.00 88.62 102 ALA A CA 1
ATOM 811 C C . ALA A 1 102 ? -15.002 -6.417 17.452 1.00 88.62 102 ALA A C 1
ATOM 813 O O . ALA A 1 102 ? -13.966 -6.026 16.915 1.00 88.62 102 ALA A O 1
ATOM 814 N N . GLN A 1 103 ? -15.091 -6.574 18.780 1.00 86.56 103 GLN A N 1
ATOM 815 C CA . GLN A 1 103 ? -14.021 -6.312 19.748 1.00 86.56 103 GLN A CA 1
ATOM 816 C C . GLN A 1 103 ? -13.361 -4.935 19.563 1.00 86.56 103 GLN A C 1
ATOM 818 O O . GLN A 1 103 ? -12.150 -4.793 19.739 1.00 86.56 103 GLN A O 1
ATOM 823 N N . VAL A 1 104 ? -14.153 -3.915 19.215 1.00 88.00 104 VAL A N 1
ATOM 824 C CA . VAL A 1 104 ? -13.661 -2.547 19.003 1.00 88.00 104 VAL A CA 1
ATOM 825 C C . VAL A 1 104 ? -13.207 -1.951 20.333 1.00 88.00 104 VAL A C 1
ATOM 827 O O . VAL A 1 104 ? -13.876 -2.097 21.359 1.00 88.00 104 VAL A O 1
ATOM 830 N N . LYS A 1 105 ? -12.063 -1.261 20.322 1.00 84.50 105 LYS A N 1
ATOM 831 C CA . LYS A 1 105 ? -11.432 -0.717 21.534 1.00 84.50 105 LYS A CA 1
ATOM 832 C C . LYS A 1 105 ? -11.093 0.755 21.385 1.00 84.50 105 LYS A C 1
ATOM 834 O O . LYS A 1 105 ? -10.924 1.253 20.275 1.00 84.50 105 LYS A O 1
ATOM 839 N N . LEU A 1 106 ? -10.945 1.430 22.521 1.00 86.38 106 LEU A N 1
ATOM 840 C CA . LEU A 1 106 ? -10.377 2.771 22.591 1.00 86.38 106 LEU A CA 1
ATOM 841 C C . LEU A 1 106 ? -8.946 2.662 23.128 1.00 86.38 106 LEU A C 1
ATOM 843 O O . LEU A 1 106 ? -8.726 2.091 24.196 1.00 86.38 106 LEU A O 1
ATOM 847 N N . THR A 1 107 ? -7.966 3.169 22.390 1.00 83.75 107 THR A N 1
ATOM 848 C CA . THR A 1 107 ? -6.552 3.171 22.795 1.00 83.75 107 THR A CA 1
ATOM 849 C C . THR A 1 107 ? -5.969 4.569 22.661 1.00 83.75 107 THR A C 1
ATOM 851 O O . THR A 1 107 ? -6.556 5.429 22.011 1.00 83.75 107 THR A O 1
ATOM 854 N N . LYS A 1 108 ? -4.829 4.831 23.303 1.00 87.25 108 LYS A N 1
ATOM 855 C CA . LYS A 1 108 ? -4.003 5.994 22.970 1.00 87.25 108 LYS A CA 1
ATOM 856 C C . LYS A 1 108 ? -2.948 5.541 21.976 1.00 87.25 108 LYS A C 1
ATOM 858 O O . LYS A 1 108 ? -2.316 4.507 22.185 1.00 87.25 108 LYS A O 1
ATOM 863 N N . LYS A 1 109 ? -2.800 6.277 20.881 1.00 88.06 109 LYS A N 1
ATOM 864 C CA . LYS A 1 109 ? -1.775 6.008 19.878 1.00 88.06 109 LYS A CA 1
ATOM 865 C C . LYS A 1 109 ? -1.140 7.319 19.457 1.00 88.06 109 LYS A C 1
ATOM 867 O O . LYS A 1 109 ? -1.833 8.320 19.295 1.00 88.06 109 LYS A O 1
ATOM 872 N N . TYR A 1 110 ? 0.172 7.294 19.279 1.00 91.25 110 TYR A N 1
ATOM 873 C CA . TYR A 1 110 ? 0.902 8.408 18.704 1.00 91.25 110 TYR A CA 1
ATOM 874 C C . TYR A 1 110 ? 0.622 8.502 17.198 1.00 91.25 110 TYR A C 1
ATOM 876 O O . TYR A 1 110 ? 0.729 7.504 16.473 1.00 91.25 110 TYR A O 1
ATOM 884 N N . PHE A 1 111 ? 0.270 9.696 16.723 1.00 92.88 111 PHE A N 1
ATOM 885 C CA . PHE A 1 111 ? 0.076 9.983 15.302 1.00 92.88 111 PHE A CA 1
ATOM 886 C C . PHE A 1 111 ? 1.109 11.006 14.850 1.00 92.88 111 PHE A C 1
ATOM 888 O O . PHE A 1 111 ? 1.081 12.144 15.302 1.00 92.88 111 PHE A O 1
ATOM 895 N N . GLN A 1 112 ? 1.962 10.623 13.896 1.00 94.12 112 GLN A N 1
ATOM 896 C CA . GLN A 1 112 ? 3.021 11.491 13.359 1.00 94.12 112 GLN A CA 1
ATOM 897 C C . GLN A 1 112 ? 2.493 12.835 12.840 1.00 94.12 112 GLN A C 1
ATOM 899 O O . GLN A 1 112 ? 3.146 13.853 13.006 1.00 94.12 112 GLN A O 1
ATOM 904 N N . ALA A 1 113 ? 1.294 12.853 12.251 1.00 93.31 113 ALA A N 1
ATOM 905 C CA . ALA A 1 113 ? 0.676 14.080 11.748 1.00 93.31 113 ALA A CA 1
ATOM 906 C C . ALA A 1 113 ? 0.291 15.084 12.853 1.00 93.31 113 ALA A C 1
ATOM 908 O O . ALA A 1 113 ? 0.137 16.264 12.564 1.00 93.31 113 ALA A O 1
ATOM 909 N N . LEU A 1 114 ? 0.100 14.614 14.089 1.00 93.25 114 LEU A N 1
ATOM 910 C CA . LEU A 1 114 ? -0.286 15.431 15.245 1.00 93.25 114 LEU A CA 1
ATOM 911 C C . LEU A 1 114 ? 0.854 15.597 16.257 1.00 93.25 114 LEU A C 1
ATOM 913 O O . LEU A 1 114 ? 0.673 16.299 17.246 1.00 93.25 114 LEU A O 1
ATOM 917 N N . ASP A 1 115 ? 1.977 14.906 16.039 1.00 93.75 115 ASP A N 1
ATOM 918 C CA . ASP A 1 115 ? 3.132 14.835 16.939 1.00 93.75 115 ASP A CA 1
ATOM 919 C C . ASP A 1 115 ? 2.764 14.582 18.416 1.00 93.75 115 ASP A C 1
ATOM 921 O O . ASP A 1 115 ? 3.373 15.095 19.351 1.00 93.75 115 ASP A O 1
ATOM 925 N N . THR A 1 116 ? 1.704 13.805 18.655 1.00 94.06 116 THR A N 1
ATOM 926 C CA . THR A 1 116 ? 1.210 13.557 20.011 1.00 94.06 116 THR A CA 1
ATOM 927 C C . THR A 1 116 ? 0.396 12.270 20.113 1.00 94.06 116 THR A C 1
ATOM 929 O O . THR A 1 116 ? -0.050 11.697 19.110 1.00 94.06 116 THR A O 1
ATOM 932 N N . GLU A 1 117 ? 0.200 11.806 21.347 1.00 92.25 117 GLU A N 1
ATOM 933 C CA . GLU A 1 117 ? -0.695 10.698 21.660 1.00 92.25 117 GLU A CA 1
ATOM 934 C C . GLU A 1 117 ? -2.138 11.183 21.762 1.00 92.25 117 GLU A C 1
ATOM 936 O O . GLU A 1 117 ? -2.501 11.939 22.664 1.00 92.25 117 GLU A O 1
ATOM 941 N N . VAL A 1 118 ? -2.993 10.680 20.874 1.00 91.19 118 VAL A N 1
A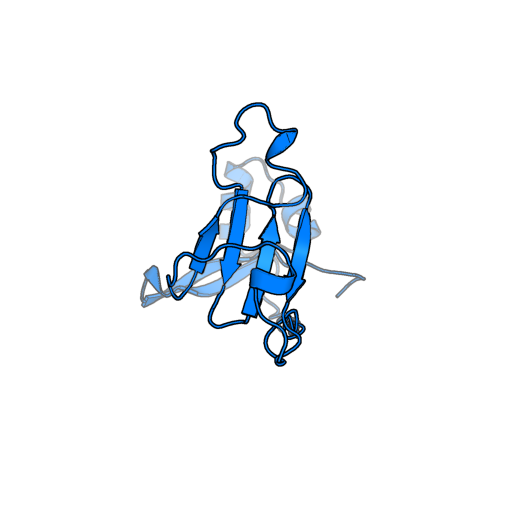TOM 942 C CA . VAL A 1 118 ? -4.434 10.944 20.930 1.00 91.19 118 VAL A CA 1
ATOM 943 C C . VAL A 1 118 ? -5.223 9.657 21.106 1.00 91.19 118 VAL A C 1
ATOM 945 O O . VAL A 1 118 ? -4.742 8.550 20.841 1.00 91.19 118 VAL A O 1
ATOM 948 N N . GLN A 1 119 ? -6.462 9.804 21.573 1.00 89.00 119 GLN A N 1
ATOM 949 C CA . GLN A 1 119 ? -7.413 8.701 21.604 1.00 89.00 119 GLN A CA 1
ATOM 950 C C . GLN A 1 119 ? -7.719 8.233 20.176 1.00 89.00 119 GLN A C 1
ATOM 952 O O . GLN A 1 119 ? -8.048 9.031 19.301 1.00 89.00 119 GLN A O 1
ATOM 957 N N . ALA A 1 120 ? -7.646 6.926 19.962 1.00 88.62 120 ALA A N 1
ATOM 958 C CA . ALA A 1 120 ? -7.900 6.259 18.701 1.00 88.62 120 ALA A CA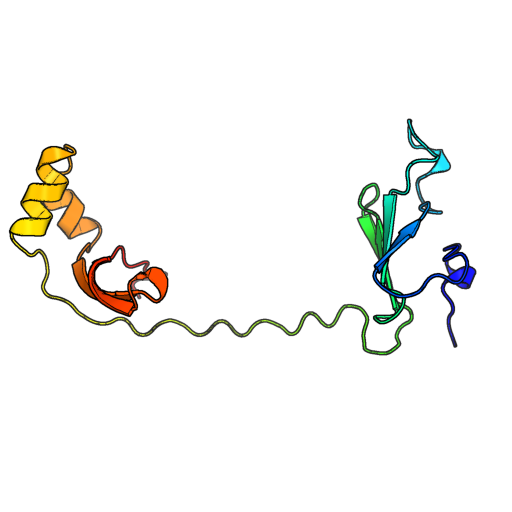 1
ATOM 959 C C . ALA A 1 120 ? -8.901 5.120 18.899 1.00 88.62 120 ALA A C 1
ATOM 961 O O . ALA A 1 120 ? -8.819 4.349 19.858 1.00 88.62 120 ALA A O 1
ATOM 962 N N . ILE A 1 121 ? -9.829 4.992 17.953 1.00 89.75 121 ILE A N 1
ATOM 963 C CA . ILE A 1 121 ? -10.711 3.831 17.856 1.00 89.75 121 ILE A CA 1
ATOM 964 C C . ILE A 1 121 ? -9.960 2.740 17.090 1.00 89.75 121 ILE A C 1
ATOM 966 O O . ILE A 1 121 ? -9.522 2.956 15.960 1.00 89.75 121 ILE A O 1
ATOM 970 N N . GLN A 1 122 ? -9.801 1.571 17.704 1.00 88.25 122 GLN A N 1
ATOM 971 C CA . GLN A 1 122 ? -9.085 0.434 17.139 1.00 88.25 122 GLN A CA 1
ATOM 972 C C . GLN A 1 122 ? -10.054 -0.677 16.734 1.00 88.25 122 GLN A C 1
ATOM 974 O O . GLN A 1 122 ? -10.852 -1.144 17.547 1.00 88.25 122 GLN A O 1
ATOM 979 N N . PHE A 1 123 ? -9.902 -1.144 15.494 1.00 89.62 123 PHE A N 1
ATOM 980 C CA . PHE A 1 123 ? -10.609 -2.288 14.918 1.00 89.62 123 PHE A CA 1
ATOM 981 C C . PHE A 1 123 ? -9.616 -3.452 14.773 1.00 89.62 123 PHE A C 1
ATOM 983 O O . PHE A 1 123 ? -8.836 -3.466 13.816 1.00 89.62 123 PHE A O 1
ATOM 990 N N . PRO A 1 124 ? -9.532 -4.366 15.755 1.00 85.50 124 PRO A N 1
ATOM 991 C CA . PRO A 1 124 ? -8.602 -5.485 15.680 1.00 85.50 124 PRO A CA 1
ATOM 992 C C . PRO A 1 124 ? -9.038 -6.501 14.617 1.00 85.50 124 PRO A C 1
ATOM 994 O O . PRO A 1 124 ? -10.220 -6.798 14.472 1.00 85.50 124 PRO A O 1
ATOM 997 N N . TYR A 1 125 ? -8.063 -7.042 13.887 1.00 86.19 125 TYR A N 1
ATOM 998 C CA . TYR A 1 125 ? -8.270 -8.113 12.915 1.00 86.19 125 TYR A CA 1
ATOM 999 C C . TYR A 1 125 ? -7.739 -9.411 13.497 1.00 86.19 125 TYR A C 1
ATOM 1001 O O . TYR A 1 125 ? -6.577 -9.460 13.901 1.00 86.19 125 TYR A O 1
ATOM 1009 N N . PHE A 1 126 ? -8.572 -10.447 13.478 1.00 83.88 126 PHE A N 1
ATOM 1010 C CA . PHE A 1 126 ? -8.202 -11.783 13.923 1.00 83.88 126 PHE A CA 1
ATOM 1011 C C . PHE A 1 126 ? -8.254 -12.753 12.743 1.00 83.88 126 PHE A C 1
ATOM 1013 O O . PHE A 1 126 ? -9.192 -12.722 11.943 1.00 83.88 126 PHE A O 1
ATOM 1020 N N . ARG A 1 127 ? -7.252 -13.623 12.617 1.00 81.69 127 ARG A N 1
ATOM 1021 C CA . ARG A 1 127 ? -7.194 -14.685 11.607 1.00 81.69 127 ARG A CA 1
ATOM 1022 C C . ARG A 1 127 ? -6.968 -16.017 12.312 1.00 81.69 127 ARG A C 1
ATOM 1024 O O . ARG A 1 127 ? -5.898 -16.253 12.851 1.00 81.69 127 ARG A O 1
ATOM 1031 N N . GLY A 1 128 ? -7.970 -16.896 12.265 1.00 83.12 128 GLY A N 1
ATOM 1032 C CA . GLY A 1 128 ? -7.916 -18.192 12.954 1.00 83.12 128 GLY A CA 1
ATOM 1033 C C . GLY A 1 128 ? -8.138 -18.108 14.469 1.00 83.12 128 GLY A C 1
ATOM 1034 O O . GLY A 1 128 ? -7.726 -19.012 15.179 1.00 83.12 128 GLY A O 1
ATOM 1035 N N . GLY A 1 129 ? -8.777 -17.038 14.957 1.00 73.00 129 GLY A N 1
ATOM 1036 C CA . GLY A 1 129 ? -9.021 -16.820 16.390 1.00 73.00 129 GLY A CA 1
ATOM 1037 C C . GLY A 1 129 ? -7.926 -16.029 17.114 1.00 73.00 129 GLY A C 1
ATOM 1038 O O . GLY A 1 129 ? -8.054 -15.796 18.312 1.00 73.00 129 GLY A O 1
ATOM 1039 N N . GLU A 1 130 ? -6.893 -15.579 16.391 1.00 62.22 130 GLU A N 1
ATOM 1040 C CA . GLU A 1 130 ? -5.758 -14.810 16.923 1.00 62.22 130 GLU A CA 1
ATOM 1041 C C . GLU A 1 130 ? -5.390 -13.568 16.113 1.00 62.22 130 GLU A C 1
ATOM 1043 O O . GLU A 1 130 ? -5.785 -13.479 14.931 1.00 62.22 130 GLU A O 1
#

Radius of gyration: 25.86 Å; chains: 1; bounding box: 53×34×62 Å

Sequence (130 aa):
MATFDEYGIDTKGKRGNIRTICPKCSHDRKNPKDPCLSVDTEKACWLCHNCHWSGGLGRGLGLHRDRRVYKKPVFTPSPLVHPQLGEWFRKRGIMPETIKAAQVKLTKKYFQALDTEVQAIQFPYFRGGE

pLDDT: mean 85.9, std 11.26, range [53.03, 97.31]

Foldseek 3Di:
DDDVVVLVDDPVPDAAWDFAFHPPPLVVDPNSRPGQKIAHVVLQWIAGPPPRDIDGPPPVSIPPPVPPPDDDDDDDDDDQDDVVNQVVVVVVVHHSVNSVVQSKHWDWDQDPVVNDTDIDIDRDDDDPND

Secondary structure (DSSP, 8-state):
---SGGGT---TT--SEEEE--TTTSTTSSSTTS--EEEETTTTEEEETTT--EEE-SSS-SS------PPPPP-----B--HHHHHHHHTTT--HHHHHHTT-EEEEEEETTTTEEEEEEE----STT-